Protein AF-A0A3G9JBB2-F1 (afdb_monomer_lite)

Sequence (78 aa):
MKKLQSITMDGEEFLVIGIFTVEEKDYIALVKDKNIYLYQYQGHKDGTFEAFDIEDDDEFAAVVQEFEYIESNQLWDE

Radius of gyration: 12.25 Å; chains: 1; bounding box: 32×30×27 Å

Secondary structure (DSSP, 8-state):
-----EEEETTEEEEEEEEEEETTEEEEEEEETTEEEEEEEEE-TTS-EEEE----HHHHHHHHHHHHHHHHHT----

pLDDT: mean 87.91, std 12.36, range [38.88, 96.56]

InterPro domains:
  IPR009711 Uncharacterised protein family UPF0473 [PF06949] (12-68)

Organism: NCBI:txid2487118

Foldseek 3Di:
DPPQDWDADPNDIWTWPAWDDDPNWIKTWTDDDHDIDIFTWAADPVRDIDTHDDPDPVVVVRVVVVVCVCVVVVVHDD

Structure (mmCIF, N/CA/C/O backbone):
data_AF-A0A3G9JBB2-F1
#
_entry.id   AF-A0A3G9JBB2-F1
#
loop_
_atom_site.group_PDB
_atom_site.id
_atom_site.type_symbol
_atom_site.label_atom_id
_atom_site.label_alt_id
_atom_site.label_comp_id
_atom_site.label_asym_id
_atom_si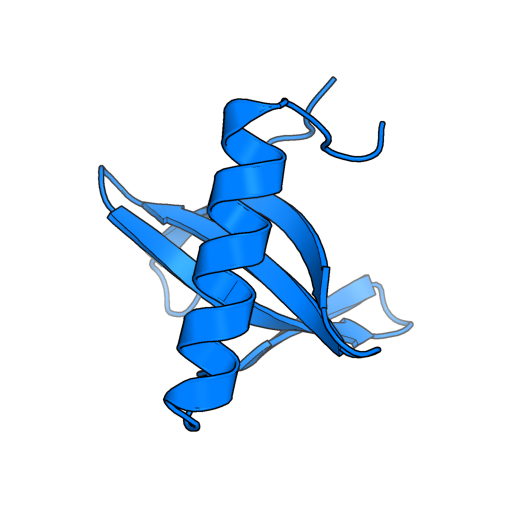te.label_entity_id
_atom_site.label_seq_id
_atom_site.pdbx_PDB_ins_code
_atom_site.Cartn_x
_atom_site.Cartn_y
_atom_site.Cartn_z
_atom_site.occupancy
_atom_site.B_iso_or_equiv
_atom_site.auth_seq_id
_atom_site.auth_comp_id
_atom_site.auth_asym_id
_atom_site.auth_atom_i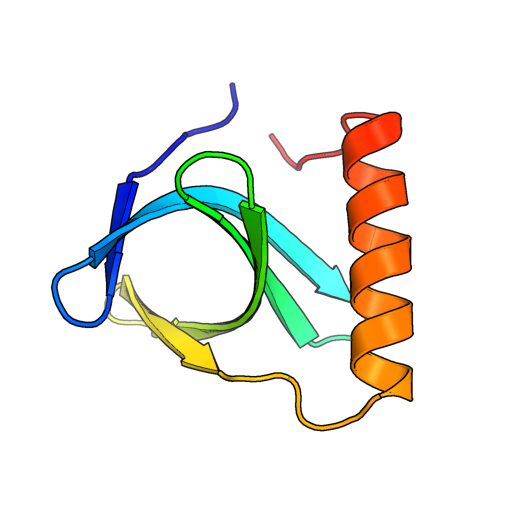d
_atom_site.pdbx_PDB_model_num
ATOM 1 N N . MET A 1 1 ? -11.745 13.534 -10.597 1.00 38.88 1 MET A N 1
ATOM 2 C CA . MET A 1 1 ? -10.720 13.199 -11.633 1.00 38.88 1 MET A CA 1
ATOM 3 C C . MET A 1 1 ? -9.569 12.527 -10.901 1.00 38.88 1 MET A C 1
ATOM 5 O O . MET A 1 1 ? -8.908 13.225 -10.145 1.00 38.88 1 MET A O 1
ATOM 9 N N . LYS A 1 2 ? -9.344 11.214 -11.071 1.00 42.09 2 LYS A N 1
ATOM 10 C CA . LYS A 1 2 ? -8.241 10.512 -10.390 1.00 42.09 2 LYS A CA 1
ATOM 11 C C . LYS A 1 2 ? -6.918 11.212 -10.704 1.00 42.09 2 LYS A C 1
ATOM 13 O O . LYS A 1 2 ? -6.486 11.223 -11.858 1.00 42.09 2 LYS A O 1
ATOM 18 N N . LYS A 1 3 ? -6.297 11.845 -9.708 1.00 43.69 3 LYS A N 1
ATOM 19 C CA . LYS A 1 3 ? -4.935 12.367 -9.838 1.00 43.69 3 LYS A CA 1
ATOM 20 C C . LYS A 1 3 ? -3.996 11.165 -9.835 1.00 43.69 3 LYS A C 1
ATOM 22 O O . LYS A 1 3 ? -3.559 10.724 -8.783 1.00 43.69 3 LYS A O 1
ATOM 27 N N . LEU A 1 4 ? -3.714 10.645 -11.026 1.00 54.47 4 LEU A N 1
ATOM 28 C CA . LEU A 1 4 ? -2.644 9.680 -11.253 1.00 54.47 4 LEU A CA 1
ATOM 29 C C . LEU A 1 4 ? -1.316 10.418 -11.034 1.00 54.47 4 LEU A C 1
ATOM 31 O O . LEU A 1 4 ? -0.772 11.019 -11.960 1.00 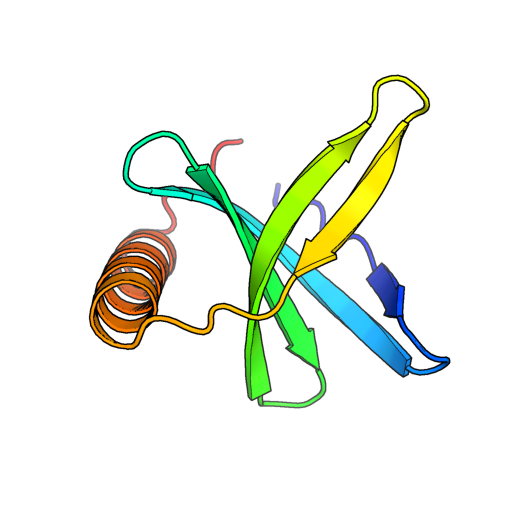54.47 4 LEU A O 1
ATOM 35 N N . GLN A 1 5 ? -0.857 10.485 -9.786 1.00 77.50 5 GLN A N 1
ATOM 36 C CA . GLN A 1 5 ? 0.499 10.924 -9.476 1.00 77.50 5 GLN A CA 1
ATOM 37 C C . GLN A 1 5 ? 1.435 9.729 -9.663 1.00 77.50 5 GLN A C 1
ATOM 39 O O . GLN A 1 5 ? 1.117 8.620 -9.240 1.00 77.50 5 GLN A O 1
ATOM 44 N N . SER A 1 6 ? 2.562 9.940 -10.335 1.00 84.12 6 SER A N 1
ATOM 45 C CA . SER A 1 6 ? 3.641 8.958 -10.403 1.00 84.12 6 SER A CA 1
ATOM 46 C C . SER A 1 6 ? 4.569 9.152 -9.206 1.00 84.12 6 SER A C 1
ATOM 48 O O . SER A 1 6 ? 4.910 10.286 -8.858 1.00 84.12 6 SER A O 1
ATOM 50 N N . ILE A 1 7 ? 4.988 8.057 -8.585 1.00 87.69 7 ILE A N 1
ATOM 51 C CA . ILE A 1 7 ? 5.976 8.052 -7.505 1.00 87.69 7 ILE A CA 1
ATOM 52 C C . ILE A 1 7 ? 7.176 7.204 -7.917 1.00 87.69 7 ILE A C 1
ATOM 54 O O . ILE A 1 7 ? 7.041 6.261 -8.695 1.00 87.69 7 ILE A O 1
ATOM 58 N N . THR A 1 8 ? 8.354 7.540 -7.398 1.00 88.75 8 THR A N 1
ATOM 59 C CA . THR A 1 8 ? 9.558 6.724 -7.571 1.00 88.75 8 THR A CA 1
ATOM 60 C C . THR A 1 8 ? 9.938 6.105 -6.235 1.00 88.75 8 THR A C 1
ATOM 62 O O . THR A 1 8 ? 10.219 6.834 -5.286 1.00 88.75 8 THR A O 1
ATOM 65 N N . MET A 1 9 ? 9.966 4.777 -6.175 1.00 83.56 9 MET A N 1
ATOM 66 C CA . MET A 1 9 ? 10.399 3.995 -5.015 1.00 83.56 9 MET A CA 1
ATOM 67 C C . MET A 1 9 ? 11.545 3.088 -5.455 1.00 83.56 9 MET A C 1
ATOM 69 O O . MET A 1 9 ? 11.437 2.421 -6.479 1.00 83.56 9 MET A O 1
ATOM 73 N N . ASP A 1 10 ? 12.674 3.126 -4.745 1.00 84.44 10 ASP A N 1
ATOM 74 C CA . ASP A 1 10 ? 13.872 2.320 -5.043 1.00 84.44 10 ASP A CA 1
ATOM 75 C C . ASP A 1 10 ? 14.378 2.392 -6.499 1.00 84.44 10 ASP A C 1
ATOM 77 O O . ASP A 1 10 ? 14.954 1.453 -7.045 1.00 84.44 10 ASP A O 1
ATOM 81 N N . GLY A 1 11 ? 14.199 3.552 -7.140 1.00 88.12 11 GLY A N 1
ATOM 82 C CA . GLY A 1 11 ? 14.601 3.780 -8.532 1.00 88.12 11 GLY A CA 1
ATOM 83 C C . GLY A 1 11 ? 13.610 3.252 -9.572 1.00 88.12 11 GLY A C 1
ATOM 84 O O . GLY A 1 11 ? 13.883 3.345 -10.768 1.00 88.12 11 GLY A O 1
ATOM 85 N N . GLU A 1 12 ? 12.458 2.746 -9.139 1.00 89.00 12 GLU A N 1
ATOM 86 C CA . GLU A 1 12 ? 11.380 2.277 -10.000 1.00 89.00 12 GLU A CA 1
ATOM 87 C C . GLU A 1 12 ? 10.177 3.224 -9.947 1.00 89.00 12 GLU A C 1
ATOM 89 O O . GLU A 1 12 ? 9.852 3.786 -8.903 1.00 89.00 12 GLU A O 1
ATOM 94 N N . GLU A 1 13 ? 9.522 3.426 -11.091 1.00 91.06 13 GLU A N 1
ATOM 95 C CA . GLU A 1 13 ? 8.357 4.303 -11.211 1.00 91.06 13 GLU A CA 1
ATOM 96 C C . GLU A 1 13 ? 7.055 3.509 -11.068 1.00 91.06 13 GLU A C 1
ATOM 98 O O . GLU A 1 13 ? 6.861 2.477 -11.716 1.00 91.06 13 GLU A O 1
ATOM 103 N N . PHE A 1 14 ? 6.150 4.030 -10.245 1.00 92.62 14 PHE A N 1
ATOM 104 C CA . PHE A 1 14 ? 4.824 3.482 -10.002 1.00 92.62 14 PHE A CA 1
ATOM 105 C C . PHE A 1 14 ? 3.769 4.563 -10.216 1.00 92.62 14 PHE A C 1
ATOM 107 O O . PHE A 1 14 ? 3.988 5.739 -9.922 1.00 92.62 14 PHE A O 1
ATOM 114 N N . LEU A 1 15 ? 2.596 4.163 -10.692 1.00 91.75 15 LEU A N 1
ATOM 115 C CA . LEU A 1 15 ? 1.425 5.027 -10.786 1.00 91.75 15 LEU A CA 1
ATOM 116 C C . LEU A 1 15 ? 0.536 4.817 -9.567 1.00 91.75 15 LEU A C 1
ATOM 118 O O . LEU A 1 15 ? 0.111 3.695 -9.301 1.00 91.75 15 LEU A O 1
ATOM 122 N N . VAL A 1 16 ? 0.209 5.893 -8.858 1.00 91.25 16 VAL A N 1
ATOM 123 C CA . VAL A 1 16 ? -0.741 5.840 -7.746 1.00 91.25 16 VAL A CA 1
ATOM 124 C C . VAL A 1 16 ? -2.155 5.705 -8.303 1.00 91.25 16 VAL A C 1
ATOM 126 O O . VAL A 1 16 ? -2.638 6.580 -9.026 1.00 91.25 16 VAL A O 1
ATOM 129 N N . ILE A 1 17 ? -2.820 4.602 -7.963 1.00 89.94 17 ILE A N 1
ATOM 130 C CA . ILE A 1 17 ? -4.230 4.351 -8.289 1.00 89.94 17 ILE A CA 1
ATOM 131 C C . ILE A 1 17 ? -5.120 5.129 -7.319 1.00 89.94 17 ILE A C 1
ATOM 133 O O . ILE A 1 17 ? -6.091 5.761 -7.741 1.00 89.94 17 ILE A O 1
ATOM 137 N N . GLY A 1 18 ? -4.747 5.102 -6.039 1.00 88.88 18 GLY A N 1
ATOM 138 C CA . GLY A 1 18 ? -5.360 5.876 -4.973 1.00 88.88 18 GLY A CA 1
ATOM 139 C C . GLY A 1 18 ? -4.930 5.392 -3.591 1.00 88.88 18 GLY A C 1
ATOM 140 O O . GLY A 1 18 ? -4.172 4.429 -3.462 1.00 88.88 18 GLY A O 1
ATOM 141 N N . ILE A 1 19 ? -5.419 6.097 -2.576 1.00 91.44 19 ILE A N 1
ATOM 142 C CA . ILE A 1 19 ? -5.223 5.793 -1.159 1.00 91.44 19 ILE A CA 1
ATOM 143 C C . ILE A 1 19 ? -6.610 5.541 -0.567 1.00 91.44 19 ILE A C 1
ATOM 145 O O . ILE A 1 19 ? -7.554 6.242 -0.930 1.00 91.44 19 ILE A O 1
ATOM 149 N N . PHE A 1 20 ? -6.740 4.534 0.286 1.00 93.38 20 PHE A N 1
ATOM 150 C CA . PHE A 1 20 ? -8.003 4.131 0.900 1.00 93.38 20 PHE A CA 1
ATOM 151 C C . PHE A 1 20 ? -7.765 3.626 2.323 1.00 93.38 20 PHE A C 1
ATOM 153 O O . PHE A 1 20 ? -6.649 3.240 2.665 1.00 93.38 20 PHE A O 1
ATOM 160 N N . THR A 1 21 ? -8.806 3.638 3.151 1.00 93.06 21 THR A N 1
ATOM 161 C CA . THR A 1 21 ? -8.707 3.276 4.569 1.00 93.06 21 THR A CA 1
ATOM 162 C C . THR A 1 21 ? -9.401 1.942 4.826 1.00 93.06 21 THR A C 1
ATOM 164 O O . THR A 1 21 ? -10.557 1.763 4.449 1.00 93.06 21 THR A O 1
ATOM 167 N N . VAL A 1 22 ? -8.723 1.029 5.520 1.00 94.19 22 VAL A N 1
ATOM 168 C CA . VAL A 1 22 ? -9.262 -0.256 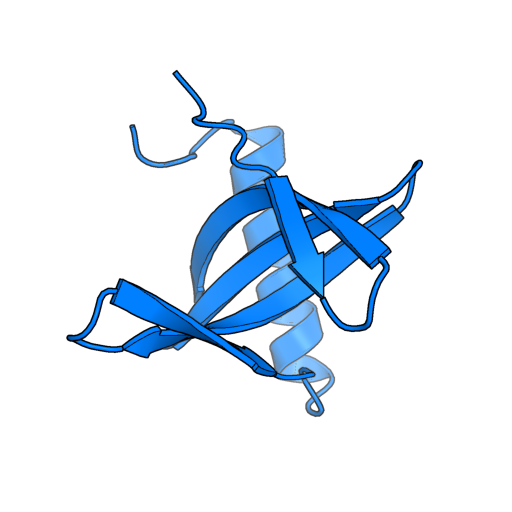5.993 1.00 94.19 22 VAL A CA 1
ATOM 169 C C . VAL A 1 22 ? -8.963 -0.361 7.481 1.00 94.19 22 VAL A C 1
ATOM 171 O O . VAL A 1 22 ? -7.827 -0.152 7.891 1.00 94.19 22 VAL A O 1
ATOM 174 N N . GLU A 1 23 ? -9.982 -0.628 8.301 1.00 88.25 23 GLU A N 1
ATOM 175 C CA . GLU A 1 23 ? -9.832 -0.807 9.759 1.00 88.25 23 GLU A CA 1
ATOM 176 C C . GLU A 1 23 ? -8.940 0.258 10.438 1.00 88.25 23 GLU A C 1
ATOM 178 O O . GLU A 1 23 ? -8.046 -0.049 11.220 1.00 88.25 23 GLU A O 1
ATOM 183 N N . GLU A 1 24 ? -9.191 1.537 10.125 1.00 90.44 24 GLU A N 1
ATOM 184 C CA . GLU A 1 24 ? -8.477 2.710 10.671 1.00 90.44 24 GLU A CA 1
ATOM 185 C C . GLU A 1 24 ? -7.019 2.894 10.206 1.00 90.44 24 GLU A C 1
ATOM 187 O O . GLU A 1 24 ? -6.352 3.837 10.642 1.00 90.44 24 GLU A O 1
ATOM 192 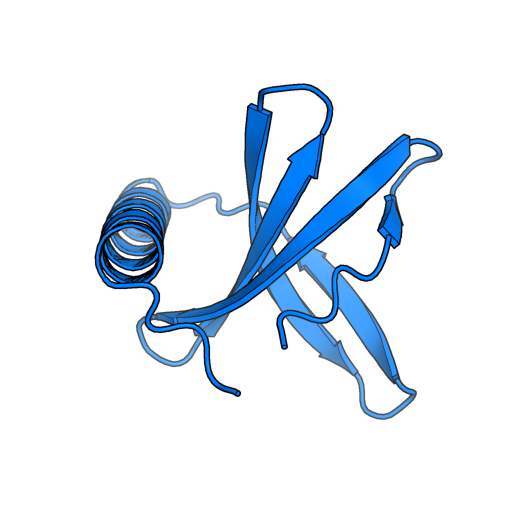N N . LYS A 1 25 ? -6.523 2.045 9.302 1.00 93.88 25 LYS A N 1
ATOM 193 C CA . LYS A 1 25 ? -5.221 2.198 8.647 1.00 93.88 25 LYS A CA 1
ATOM 194 C C . LYS A 1 25 ? -5.400 2.636 7.198 1.00 93.88 25 LYS A C 1
ATOM 196 O O . LYS A 1 25 ? -6.329 2.205 6.521 1.00 93.88 25 LYS A O 1
ATOM 201 N N . ASP A 1 26 ? -4.483 3.467 6.717 1.00 94.75 26 ASP A N 1
ATOM 202 C CA . ASP A 1 26 ? -4.464 3.894 5.322 1.00 94.75 26 ASP A CA 1
ATOM 203 C C . ASP A 1 26 ? -3.569 2.976 4.490 1.00 94.75 26 ASP A C 1
ATOM 205 O O . ASP A 1 26 ? -2.513 2.527 4.938 1.00 94.75 26 ASP A O 1
ATOM 209 N N . TYR A 1 27 ? -3.973 2.744 3.248 1.00 95.38 27 TYR A N 1
ATOM 210 C CA . TYR A 1 27 ? -3.286 1.904 2.278 1.00 95.38 27 TYR A CA 1
ATOM 211 C C . TYR A 1 27 ? -3.200 2.614 0.941 1.00 95.38 27 TYR A C 1
ATOM 213 O O . TYR A 1 27 ? -4.080 3.388 0.570 1.00 95.38 27 TYR A O 1
ATOM 221 N N . ILE A 1 28 ? -2.136 2.336 0.197 1.00 93.38 28 ILE A N 1
ATOM 222 C CA . ILE A 1 28 ? -1.903 2.878 -1.135 1.00 93.38 28 ILE A CA 1
ATOM 223 C C . ILE A 1 28 ? -1.887 1.750 -2.159 1.00 93.38 28 ILE A C 1
ATOM 225 O O . ILE A 1 28 ? -1.181 0.753 -2.005 1.00 93.38 28 ILE A O 1
ATOM 229 N N . ALA A 1 29 ? -2.661 1.934 -3.227 1.00 93.94 29 ALA A N 1
ATOM 230 C CA . ALA A 1 29 ? -2.643 1.063 -4.388 1.00 93.94 29 ALA A CA 1
ATOM 231 C C . ALA A 1 29 ? -1.788 1.678 -5.494 1.00 93.94 29 ALA A C 1
ATOM 233 O O . ALA A 1 29 ? -2.026 2.806 -5.940 1.00 93.94 29 ALA A O 1
ATOM 234 N N . LEU A 1 30 ? -0.806 0.912 -5.954 1.00 93.25 30 LEU A N 1
ATOM 235 C CA . LEU A 1 30 ? 0.163 1.29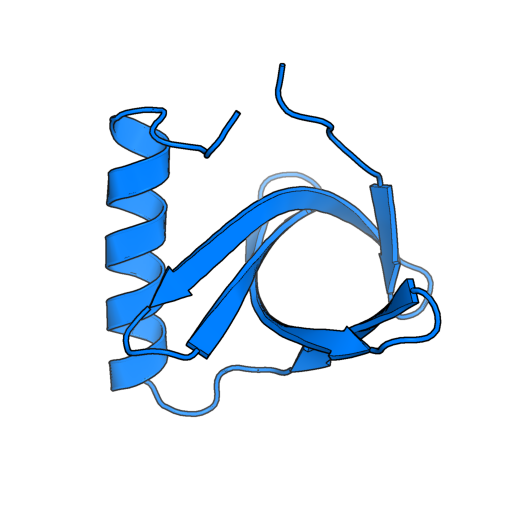9 -6.966 1.00 93.25 30 LEU A CA 1
ATOM 236 C C . LEU A 1 30 ? 0.077 0.362 -8.167 1.00 93.25 30 LEU A C 1
ATOM 238 O O . LEU A 1 30 ? -0.129 -0.838 -8.017 1.00 93.25 30 LEU A O 1
ATOM 242 N N . VAL A 1 31 ? 0.290 0.895 -9.365 1.00 92.62 31 VAL A N 1
ATOM 243 C CA . VAL A 1 31 ? 0.432 0.111 -10.593 1.00 92.62 31 VAL A CA 1
ATOM 244 C C . VAL A 1 31 ? 1.826 0.281 -11.160 1.00 92.62 31 VAL A C 1
ATOM 246 O O . VAL A 1 31 ? 2.327 1.397 -11.304 1.00 92.62 31 VAL A O 1
ATOM 249 N N . LYS A 1 32 ? 2.415 -0.841 -11.560 1.00 92.38 32 LYS A N 1
ATOM 250 C CA . LYS A 1 32 ? 3.601 -0.871 -12.407 1.00 92.38 32 LYS A CA 1
ATOM 251 C C . LYS A 1 32 ? 3.435 -1.961 -13.452 1.00 92.38 32 LYS A C 1
ATOM 253 O O . LYS A 1 32 ? 3.101 -3.106 -13.141 1.00 92.38 32 LYS A O 1
ATOM 258 N N . ASP A 1 33 ? 3.632 -1.575 -14.708 1.00 88.94 33 ASP A N 1
ATOM 259 C CA . ASP A 1 33 ? 3.358 -2.392 -15.888 1.00 88.94 33 ASP A CA 1
ATOM 260 C C . ASP A 1 33 ? 1.911 -2.914 -15.935 1.00 88.94 33 ASP A C 1
ATOM 262 O O . ASP A 1 33 ? 1.010 -2.230 -16.419 1.00 88.94 33 ASP A O 1
ATOM 266 N N . LYS A 1 34 ? 1.684 -4.139 -15.452 1.00 88.44 34 LYS A N 1
ATOM 267 C CA . LYS A 1 34 ? 0.372 -4.806 -15.388 1.00 88.44 34 LYS A CA 1
ATOM 268 C C . LYS A 1 34 ? 0.059 -5.364 -13.999 1.00 88.44 34 LYS A C 1
ATOM 270 O O . LYS A 1 34 ? -0.919 -6.090 -13.853 1.00 88.44 34 LYS A O 1
ATOM 275 N N . ASN A 1 35 ? 0.902 -5.062 -13.016 1.00 93.25 35 ASN A N 1
ATOM 276 C CA . ASN A 1 35 ? 0.783 -5.567 -11.658 1.00 93.25 35 ASN A CA 1
ATOM 277 C C . ASN A 1 35 ? 0.304 -4.450 -10.733 1.00 93.25 35 ASN A C 1
ATOM 279 O O . ASN A 1 35 ? 0.722 -3.296 -10.873 1.00 93.25 35 ASN A O 1
ATOM 283 N N . ILE A 1 36 ? -0.563 -4.825 -9.796 1.00 93.25 36 ILE A N 1
ATOM 284 C CA . ILE A 1 36 ? -1.043 -3.965 -8.720 1.00 93.25 36 ILE A CA 1
ATOM 285 C C . ILE A 1 36 ? -0.266 -4.335 -7.460 1.00 93.25 36 ILE A C 1
ATOM 287 O O . ILE A 1 36 ? -0.101 -5.517 -7.159 1.00 93.25 36 ILE A O 1
ATOM 291 N N . TYR A 1 37 ? 0.203 -3.322 -6.747 1.00 94.50 37 TYR A N 1
ATOM 292 C CA . TYR A 1 37 ? 0.904 -3.446 -5.480 1.00 94.50 37 TYR A CA 1
ATOM 293 C C . TYR A 1 37 ? 0.119 -2.687 -4.416 1.00 94.50 37 TYR A C 1
ATOM 295 O O . TYR A 1 37 ? -0.318 -1.560 -4.659 1.00 94.50 37 TYR A O 1
ATOM 303 N N . LEU A 1 38 ? -0.065 -3.308 -3.255 1.00 95.44 38 LEU A N 1
ATOM 304 C CA . LEU A 1 38 ? -0.774 -2.734 -2.117 1.00 95.44 38 LEU A CA 1
ATOM 305 C C . LEU A 1 38 ? 0.209 -2.625 -0.957 1.00 95.44 38 LEU A C 1
ATOM 307 O O . LEU A 1 38 ? 0.864 -3.606 -0.615 1.00 95.44 38 LEU A O 1
ATOM 311 N N . TYR A 1 39 ? 0.296 -1.435 -0.375 1.00 95.69 39 TYR A N 1
ATOM 312 C CA . TYR A 1 39 ? 1.165 -1.145 0.761 1.00 95.69 39 TYR A CA 1
ATOM 313 C C . TYR A 1 39 ? 0.390 -0.374 1.816 1.00 95.69 39 TYR A C 1
ATOM 315 O O . TYR A 1 39 ? -0.526 0.383 1.486 1.00 95.69 39 TYR A O 1
ATOM 323 N N . GLN A 1 40 ? 0.789 -0.502 3.077 1.00 95.44 40 GLN A N 1
ATOM 324 C CA . GLN A 1 40 ? 0.309 0.403 4.110 1.00 95.44 40 GLN A CA 1
ATOM 325 C C . GLN A 1 40 ? 0.891 1.798 3.862 1.00 95.44 40 GLN A C 1
ATOM 327 O O . GLN A 1 40 ? 2.096 1.951 3.674 1.00 95.44 40 GLN A O 1
ATOM 332 N N . TYR A 1 41 ? 0.036 2.814 3.862 1.00 94.31 41 TYR A N 1
ATOM 333 C CA . TYR A 1 41 ? 0.392 4.206 3.627 1.00 94.31 41 TYR A CA 1
ATOM 334 C C . TYR A 1 41 ? 0.545 4.957 4.949 1.00 94.31 41 TYR A C 1
ATOM 336 O O . TYR A 1 41 ? -0.351 4.958 5.793 1.00 94.31 41 TYR A O 1
ATOM 344 N N . GLN A 1 42 ? 1.662 5.664 5.110 1.00 93.31 42 GLN A N 1
ATOM 345 C CA . GLN A 1 42 ? 1.875 6.577 6.226 1.00 93.31 42 GLN A CA 1
ATOM 346 C C . GLN A 1 42 ? 2.298 7.952 5.712 1.00 93.31 42 GLN A C 1
ATOM 348 O O . GLN A 1 42 ? 3.455 8.177 5.368 1.00 93.31 42 GLN A O 1
ATOM 353 N N . GLY A 1 43 ? 1.348 8.886 5.666 1.00 88.44 43 GLY A N 1
ATOM 354 C CA . GLY A 1 43 ? 1.614 10.277 5.308 1.00 88.44 43 GLY A CA 1
ATOM 355 C C . GLY A 1 43 ? 2.211 11.076 6.469 1.00 88.44 43 GLY A C 1
ATOM 356 O O . GLY A 1 43 ? 1.717 11.031 7.598 1.00 88.44 43 GLY A O 1
ATOM 357 N N . HIS A 1 44 ? 3.234 11.875 6.181 1.00 89.00 44 HIS A N 1
ATOM 358 C CA . HIS A 1 44 ? 3.889 12.770 7.131 1.00 89.00 44 HIS A CA 1
ATOM 359 C C . HIS A 1 44 ? 3.435 14.221 6.945 1.00 89.00 44 HIS A C 1
ATOM 361 O O . HIS A 1 44 ? 2.990 14.651 5.880 1.00 89.00 44 HIS A O 1
ATOM 367 N N . LYS A 1 45 ? 3.563 15.029 8.005 1.00 84.62 45 LYS A N 1
ATOM 368 C CA . LYS A 1 45 ? 3.129 16.444 8.004 1.00 84.62 45 LYS A CA 1
ATOM 369 C C . LYS A 1 45 ? 3.940 17.344 7.073 1.00 84.62 45 LYS A C 1
ATOM 371 O O . LYS A 1 45 ? 3.492 18.442 6.754 1.00 84.62 45 LYS A O 1
ATOM 376 N N . ASP A 1 46 ? 5.133 16.913 6.687 1.00 84.06 46 ASP A N 1
ATOM 377 C CA . ASP A 1 46 ? 5.999 17.611 5.738 1.00 84.06 46 ASP A CA 1
ATOM 378 C C . ASP A 1 46 ? 5.632 17.326 4.271 1.00 84.06 46 ASP A C 1
ATOM 380 O O . ASP A 1 46 ? 6.264 17.867 3.365 1.00 84.06 46 ASP A O 1
ATOM 384 N N . GLY A 1 47 ? 4.589 16.521 4.037 1.00 79.69 47 GLY A N 1
ATOM 385 C CA . GLY A 1 47 ? 4.134 16.132 2.707 1.00 79.69 47 GLY A CA 1
ATOM 386 C C . GLY A 1 47 ? 4.898 14.950 2.113 1.00 79.69 47 GLY A C 1
ATOM 387 O O . GLY A 1 47 ? 4.661 14.617 0.953 1.00 79.69 47 GLY A O 1
ATOM 388 N N . THR A 1 48 ? 5.800 14.322 2.872 1.00 85.62 48 THR A N 1
ATOM 389 C CA . THR A 1 48 ? 6.390 13.029 2.507 1.00 85.62 48 THR A CA 1
ATOM 390 C C . THR A 1 48 ? 5.476 11.881 2.935 1.00 85.62 48 THR A C 1
ATOM 392 O O . THR A 1 48 ? 4.524 12.078 3.693 1.00 85.62 48 THR A O 1
ATOM 395 N N . PHE A 1 49 ? 5.735 10.677 2.435 1.00 88.38 49 PHE A N 1
ATOM 396 C CA . PHE A 1 49 ? 5.036 9.472 2.866 1.00 88.38 49 PHE A CA 1
ATOM 397 C C . PHE A 1 49 ? 5.997 8.288 2.912 1.00 88.38 49 PHE A C 1
ATOM 399 O O . PHE A 1 49 ? 7.030 8.291 2.241 1.00 88.38 49 PHE A O 1
ATOM 406 N N . GLU A 1 50 ? 5.618 7.274 3.676 1.00 90.38 50 GLU A N 1
ATOM 407 C CA . GLU A 1 50 ? 6.245 5.957 3.682 1.00 90.38 50 GLU A CA 1
ATOM 408 C C . GLU A 1 50 ? 5.215 4.901 3.270 1.00 90.38 50 GLU A C 1
ATOM 410 O O . GLU A 1 50 ? 4.018 5.040 3.540 1.00 90.38 50 GLU A O 1
ATOM 415 N N . ALA A 1 51 ? 5.690 3.870 2.572 1.00 92.69 51 ALA A N 1
ATOM 416 C CA . ALA A 1 51 ? 4.899 2.725 2.147 1.00 92.69 51 ALA A CA 1
ATOM 417 C C . ALA A 1 51 ? 5.529 1.459 2.736 1.00 92.69 51 ALA A C 1
ATOM 419 O O . ALA A 1 51 ? 6.712 1.207 2.509 1.00 92.69 51 ALA A O 1
ATOM 420 N N . PHE A 1 52 ? 4.753 0.698 3.505 1.00 93.88 52 PHE A N 1
ATOM 421 C CA . PHE A 1 52 ? 5.224 -0.503 4.197 1.00 93.88 52 PHE A CA 1
ATOM 422 C C . PHE A 1 52 ? 4.576 -1.759 3.623 1.00 93.88 52 PHE A C 1
ATOM 424 O O . PHE A 1 52 ? 3.398 -1.742 3.252 1.00 93.88 52 PHE A O 1
ATOM 431 N N . ASP A 1 53 ? 5.347 -2.845 3.573 1.00 94.69 53 ASP A N 1
ATOM 432 C CA . ASP A 1 53 ? 4.824 -4.174 3.267 1.00 94.69 53 ASP A CA 1
ATOM 433 C C . ASP A 1 53 ? 3.770 -4.585 4.302 1.00 94.69 53 ASP A C 1
ATOM 435 O O . ASP A 1 53 ? 3.894 -4.305 5.496 1.00 94.69 53 ASP A O 1
ATOM 439 N N . ILE A 1 54 ? 2.728 -5.265 3.831 1.00 95.56 54 ILE A N 1
ATOM 440 C CA . ILE A 1 54 ? 1.691 -5.841 4.685 1.00 95.56 54 ILE A CA 1
ATOM 441 C C . ILE A 1 54 ? 2.136 -7.269 5.011 1.00 95.56 54 ILE A C 1
ATOM 443 O O . ILE A 1 54 ? 2.086 -8.145 4.152 1.00 95.56 54 ILE A O 1
ATOM 447 N N . GLU A 1 55 ? 2.635 -7.486 6.228 1.00 94.75 55 GLU A N 1
ATOM 448 C CA . GLU A 1 55 ? 3.183 -8.789 6.647 1.00 94.75 55 GLU A CA 1
ATOM 449 C C . GLU A 1 55 ? 2.109 -9.791 7.102 1.00 94.75 55 GLU A C 1
ATOM 451 O O . GLU A 1 55 ? 2.370 -10.993 7.136 1.00 94.75 55 GLU A O 1
ATOM 456 N N . ASP A 1 56 ? 0.926 -9.306 7.485 1.00 95.81 56 ASP A N 1
ATOM 457 C CA . ASP A 1 56 ? -0.179 -10.131 7.973 1.00 95.81 56 ASP A CA 1
ATOM 458 C C . ASP A 1 56 ? -1.101 -10.538 6.810 1.00 95.81 56 ASP A C 1
ATOM 460 O O . ASP A 1 56 ? -1.639 -9.689 6.096 1.00 95.81 56 ASP A O 1
ATOM 464 N N . ASP A 1 57 ? -1.268 -11.848 6.611 1.00 95.75 57 ASP A N 1
ATOM 465 C CA . ASP A 1 57 ? -2.060 -12.410 5.512 1.00 95.75 57 ASP A CA 1
ATOM 466 C C . ASP A 1 57 ? -3.555 -12.052 5.614 1.00 95.75 57 ASP A C 1
ATOM 468 O O . ASP A 1 57 ? -4.200 -11.816 4.586 1.00 95.75 57 ASP A O 1
ATOM 472 N N . ASP A 1 58 ? -4.116 -12.005 6.829 1.00 96.38 58 ASP A N 1
ATOM 473 C CA . ASP A 1 58 ? -5.525 -11.658 7.045 1.00 96.38 58 ASP A CA 1
ATOM 474 C C . ASP A 1 58 ? -5.743 -10.164 6.762 1.00 96.38 58 ASP A C 1
ATOM 476 O O . ASP A 1 58 ? -6.720 -9.783 6.109 1.00 96.38 58 ASP A O 1
ATOM 480 N N . GLU A 1 59 ? -4.790 -9.321 7.174 1.00 95.69 59 GLU A N 1
ATOM 481 C CA . GLU A 1 59 ? -4.770 -7.894 6.835 1.00 95.69 59 GLU A CA 1
ATOM 482 C C . GLU A 1 59 ? -4.679 -7.693 5.318 1.00 95.69 59 GLU A C 1
ATOM 484 O O . GLU A 1 59 ? -5.477 -6.956 4.734 1.00 95.69 59 GLU A O 1
ATOM 489 N N . PHE A 1 60 ? -3.758 -8.390 4.650 1.00 95.88 60 PHE A N 1
ATOM 490 C CA . PHE A 1 60 ? -3.602 -8.292 3.202 1.00 95.88 60 PHE A CA 1
ATOM 491 C C . PHE A 1 60 ? -4.875 -8.720 2.465 1.00 95.88 60 PHE A C 1
ATOM 493 O O . PHE A 1 60 ? -5.308 -8.043 1.530 1.00 95.88 60 PHE A O 1
ATOM 500 N N . ALA A 1 61 ? -5.520 -9.805 2.899 1.00 96.56 61 ALA A N 1
ATOM 501 C CA . ALA A 1 61 ? -6.771 -10.273 2.311 1.00 96.56 61 ALA A CA 1
ATOM 502 C C . ALA A 1 61 ? -7.904 -9.239 2.442 1.00 96.56 61 ALA A C 1
ATOM 504 O O . ALA A 1 61 ? -8.638 -9.015 1.474 1.00 96.56 61 ALA A O 1
ATOM 505 N N . ALA A 1 62 ? -8.030 -8.582 3.600 1.00 96.31 62 ALA A N 1
ATOM 506 C CA . ALA A 1 62 ? -9.011 -7.517 3.813 1.00 96.31 62 ALA A CA 1
ATOM 507 C C . ALA A 1 62 ? -8.743 -6.304 2.904 1.00 96.31 62 ALA A C 1
ATOM 509 O O . ALA A 1 62 ? -9.660 -5.776 2.273 1.00 96.31 62 ALA A O 1
ATOM 510 N N . VAL A 1 63 ? -7.476 -5.908 2.773 1.00 96.19 63 VAL A N 1
ATOM 511 C CA . VAL A 1 63 ? -7.047 -4.784 1.927 1.00 96.19 63 VAL A CA 1
ATOM 512 C C . VAL A 1 63 ? -7.298 -5.064 0.444 1.00 96.19 63 VAL A C 1
ATOM 514 O O . VAL A 1 63 ? -7.783 -4.186 -0.271 1.00 96.19 63 VAL A O 1
ATOM 517 N N . VAL A 1 64 ? -7.028 -6.286 -0.025 1.00 95.75 64 VAL A N 1
ATOM 518 C CA . VAL A 1 64 ? -7.349 -6.715 -1.398 1.00 95.75 64 VAL A CA 1
ATOM 519 C C . VAL A 1 64 ? -8.853 -6.661 -1.647 1.00 95.75 64 VAL A C 1
ATOM 521 O O . VAL A 1 64 ? -9.281 -6.115 -2.663 1.00 95.75 64 VAL A O 1
ATOM 524 N N . GLN A 1 65 ? -9.658 -7.194 -0.724 1.00 95.88 65 GLN A N 1
ATOM 525 C CA . GLN A 1 65 ? -11.113 -7.192 -0.859 1.00 95.88 65 GLN A CA 1
ATOM 526 C C . GLN A 1 65 ? -11.670 -5.768 -0.967 1.00 95.88 65 GLN A C 1
ATOM 528 O O . GLN A 1 65 ? -12.508 -5.503 -1.833 1.00 95.88 65 GLN A O 1
ATOM 533 N N . GLU A 1 66 ? -11.199 -4.853 -0.119 1.00 95.19 66 GLU A N 1
ATOM 534 C CA . GLU A 1 66 ? -11.642 -3.461 -0.162 1.00 95.19 66 GLU A CA 1
ATOM 535 C C . GLU A 1 66 ? -11.184 -2.772 -1.453 1.00 95.19 66 GLU A C 1
ATOM 537 O O . GLU A 1 66 ? -11.977 -2.096 -2.109 1.00 95.19 66 GLU A O 1
ATOM 542 N N . PHE A 1 67 ? -9.940 -3.000 -1.887 1.00 94.31 67 PHE A N 1
ATOM 543 C CA . PHE A 1 67 ? -9.443 -2.471 -3.156 1.00 94.31 67 PHE A CA 1
ATOM 544 C C . PHE A 1 67 ? -10.313 -2.909 -4.343 1.00 94.31 67 PHE A C 1
ATOM 546 O O . PHE A 1 67 ? -10.730 -2.064 -5.137 1.00 94.31 67 PHE A O 1
ATOM 553 N N . GLU A 1 68 ? -10.624 -4.204 -4.463 1.00 93.88 68 GLU A N 1
ATOM 554 C CA . GLU A 1 68 ? -11.474 -4.728 -5.541 1.00 93.88 68 GLU A CA 1
ATOM 555 C C . GLU A 1 68 ? -12.889 -4.139 -5.483 1.00 93.88 68 GLU A C 1
ATOM 557 O O . GLU A 1 68 ? -13.474 -3.800 -6.518 1.00 93.88 68 GLU A O 1
ATOM 562 N N . TYR A 1 69 ? -13.438 -3.966 -4.278 1.00 93.56 69 TYR A N 1
ATOM 563 C CA . TYR A 1 69 ? -14.733 -3.325 -4.084 1.00 93.56 69 TYR A CA 1
ATOM 564 C C . TYR A 1 69 ? -14.718 -1.867 -4.565 1.00 93.56 69 TYR A C 1
ATOM 566 O O . TYR A 1 69 ? -15.590 -1.465 -5.346 1.00 93.56 69 TYR A O 1
ATOM 574 N N . ILE A 1 70 ? -13.713 -1.085 -4.166 1.00 91.31 70 ILE A N 1
ATOM 575 C CA . ILE A 1 70 ? -13.550 0.314 -4.577 1.00 91.31 70 ILE A CA 1
ATOM 576 C C . ILE A 1 70 ? -13.314 0.409 -6.089 1.00 91.31 70 ILE A C 1
ATOM 578 O O . ILE A 1 70 ? -13.902 1.263 -6.757 1.00 91.31 70 ILE A O 1
ATOM 582 N N . GLU A 1 71 ? -12.472 -0.454 -6.660 1.00 89.62 71 GLU A N 1
ATOM 583 C CA . GLU A 1 71 ? -12.162 -0.471 -8.089 1.00 89.62 71 GLU A CA 1
ATOM 584 C C . GLU A 1 71 ? -13.401 -0.799 -8.929 1.00 89.62 71 GLU A C 1
ATOM 586 O O . GLU A 1 71 ? -13.755 -0.027 -9.826 1.00 89.62 71 GLU A O 1
ATOM 591 N N . SER A 1 72 ? -14.109 -1.878 -8.585 1.00 91.44 72 SER A N 1
ATOM 592 C CA . SER A 1 72 ? -15.300 -2.334 -9.305 1.00 91.44 72 SER A CA 1
ATOM 593 C C . SER A 1 72 ? -16.444 -1.323 -9.246 1.00 91.44 72 SER A C 1
ATOM 595 O O . SER A 1 72 ? -17.210 -1.212 -10.205 1.00 91.44 72 SER A O 1
ATOM 597 N N . ASN A 1 73 ? -16.587 -0.599 -8.135 1.00 90.31 73 ASN A N 1
ATOM 598 C CA . ASN A 1 73 ? -17.644 0.398 -7.958 1.00 90.31 73 ASN A CA 1
ATOM 599 C C . ASN A 1 73 ? -17.181 1.827 -8.285 1.00 90.31 73 ASN A C 1
ATOM 601 O O . ASN A 1 73 ? -17.979 2.760 -8.216 1.00 90.31 73 ASN A O 1
ATOM 605 N N . GLN A 1 74 ? -15.912 2.003 -8.665 1.00 83.19 74 GLN A N 1
ATOM 606 C CA . GLN A 1 74 ? -15.277 3.297 -8.927 1.00 83.19 74 GLN A CA 1
ATOM 607 C C . GLN A 1 74 ? -15.414 4.300 -7.762 1.00 83.19 74 GLN A C 1
ATOM 609 O O . GLN A 1 74 ? -15.479 5.504 -7.995 1.00 83.19 74 GLN A O 1
ATOM 614 N N . LEU A 1 75 ? -15.404 3.814 -6.516 1.00 79.94 75 LEU A N 1
ATOM 615 C CA . LEU A 1 75 ? -15.636 4.589 -5.283 1.00 79.94 75 LEU A CA 1
ATOM 616 C C . LEU A 1 75 ? -14.381 5.297 -4.758 1.00 79.94 75 LEU A C 1
ATOM 618 O O . LEU A 1 75 ? -14.156 5.385 -3.558 1.00 79.94 75 LEU A O 1
ATOM 622 N N . TRP A 1 76 ? -13.532 5.775 -5.656 1.00 78.25 76 TRP A N 1
ATOM 623 C CA . TRP A 1 76 ? -12.361 6.538 -5.245 1.00 78.25 76 TRP A CA 1
ATOM 624 C C . TRP A 1 76 ? -12.833 7.924 -4.817 1.00 78.25 76 TRP A C 1
ATOM 626 O O . TRP A 1 76 ? -13.461 8.604 -5.632 1.00 78.25 76 TRP A O 1
ATOM 636 N N . ASP A 1 77 ? -12.555 8.318 -3.573 1.00 62.72 77 ASP A N 1
ATOM 637 C CA . ASP A 1 77 ? -12.861 9.665 -3.084 1.00 62.72 77 ASP A CA 1
ATOM 638 C C . ASP A 1 77 ? -12.348 10.731 -4.079 1.00 62.72 77 ASP A C 1
ATOM 640 O O . ASP A 1 77 ? -11.244 10.617 -4.628 1.00 62.72 77 ASP A O 1
ATOM 644 N N . GLU A 1 78 ? -13.201 11.721 -4.380 1.00 50.56 78 GLU A N 1
ATOM 645 C CA . GLU A 1 78 ? -12.974 12.758 -5.408 1.00 50.56 78 GLU A CA 1
ATOM 646 C C . GLU A 1 78 ? -11.936 13.824 -5.035 1.00 50.56 78 GLU A C 1
ATOM 648 O O . GLU A 1 78 ? -11.947 14.326 -3.888 1.00 50.56 78 GLU A O 1
#